Protein AF-A0A7S3BN54-F1 (afdb_monomer)

Foldseek 3Di:
DDDDPPDDDDDPPPPDPPPDPDPDDQPPLVDDADAALVCQCVVVNPVSSVVVCVVCVVVVDDAAEAAVQPDPCVVVVVLPDDLVVLLVCLSVCLRVCRHHQAYANEAECNQVCCVPPVVHHVLVSLLSSCVSNVRHQYDYDADQQAGRDDDGDPPVVSVVVVVSVVVSGD

Radius of gyration: 17.97 Å; Cα contacts (8 Å, |Δi|>4): 205; chains: 1; bounding box: 46×40×49 Å

pLDDT: mean 88.45, std 17.27, range [36.5, 98.69]

Structure (mmCIF, N/CA/C/O backbone):
data_AF-A0A7S3BN54-F1
#
_entry.id   AF-A0A7S3BN54-F1
#
loop_
_atom_site.group_PDB
_atom_site.id
_atom_site.type_symbol
_atom_site.label_atom_id
_atom_site.label_alt_id
_atom_site.label_comp_id
_atom_site.label_asym_id
_atom_site.label_entity_id
_atom_site.label_seq_id
_atom_site.pdbx_PDB_ins_code
_atom_site.Cartn_x
_atom_site.Cartn_y
_atom_site.Cartn_z
_atom_site.occupancy
_atom_site.B_iso_or_equiv
_atom_site.auth_seq_id
_atom_site.auth_comp_id
_atom_site.auth_asym_id
_atom_site.auth_atom_id
_atom_site.pdbx_PDB_model_num
ATOM 1 N N . GLN A 1 1 ? 22.184 -23.716 -11.933 1.00 37.88 1 GLN A N 1
ATOM 2 C CA . GLN A 1 1 ? 21.583 -23.912 -10.597 1.00 37.88 1 GLN A CA 1
ATOM 3 C C . GLN A 1 1 ? 22.321 -23.004 -9.618 1.00 37.88 1 GLN A C 1
ATOM 5 O O . GLN A 1 1 ? 23.374 -23.377 -9.119 1.00 37.88 1 GLN A O 1
ATOM 10 N N . HIS A 1 2 ? 21.853 -21.765 -9.440 1.00 36.50 2 HIS A N 1
ATOM 11 C CA . HIS A 1 2 ? 22.454 -20.844 -8.472 1.00 36.50 2 HIS A CA 1
ATOM 12 C C . HIS A 1 2 ? 21.940 -21.193 -7.076 1.00 36.50 2 HIS A C 1
ATOM 14 O O . HIS A 1 2 ? 20.732 -21.265 -6.862 1.00 36.50 2 HIS A O 1
ATOM 20 N N . LYS A 1 3 ? 22.864 -21.461 -6.149 1.00 39.19 3 LYS A N 1
ATOM 21 C CA . LYS A 1 3 ? 22.556 -21.706 -4.739 1.00 39.19 3 LYS A CA 1
ATOM 22 C C . LYS A 1 3 ? 21.889 -20.453 -4.170 1.00 39.19 3 LYS A C 1
ATOM 24 O O . LYS A 1 3 ? 22.497 -19.385 -4.177 1.00 39.19 3 LYS A O 1
ATOM 29 N N . GLY A 1 4 ? 20.640 -20.598 -3.732 1.00 36.81 4 GLY A N 1
ATOM 30 C CA . GLY A 1 4 ? 19.881 -19.540 -3.078 1.00 36.81 4 GLY A CA 1
ATOM 31 C C . GLY A 1 4 ? 20.645 -19.011 -1.871 1.00 36.81 4 GLY A C 1
ATOM 32 O O . GLY A 1 4 ? 21.180 -19.779 -1.072 1.00 36.81 4 GLY A O 1
ATOM 33 N N . TRP A 1 5 ? 20.718 -17.689 -1.764 1.00 44.19 5 TRP A N 1
ATOM 34 C CA . TRP A 1 5 ? 21.206 -17.027 -0.568 1.00 44.19 5 TRP A CA 1
ATOM 35 C C . TRP A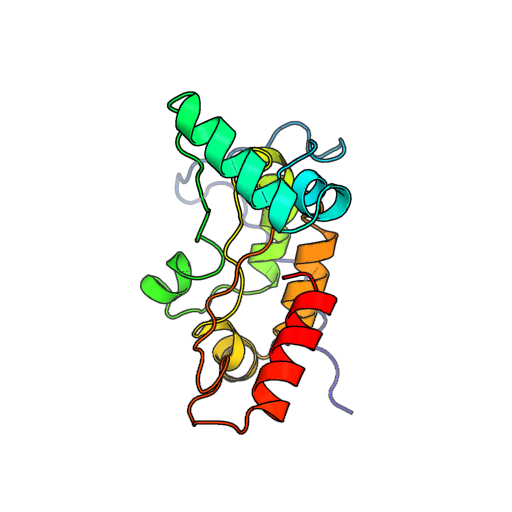 1 5 ? 20.237 -17.334 0.577 1.00 44.19 5 TRP A C 1
ATOM 37 O O . TRP A 1 5 ? 19.161 -16.75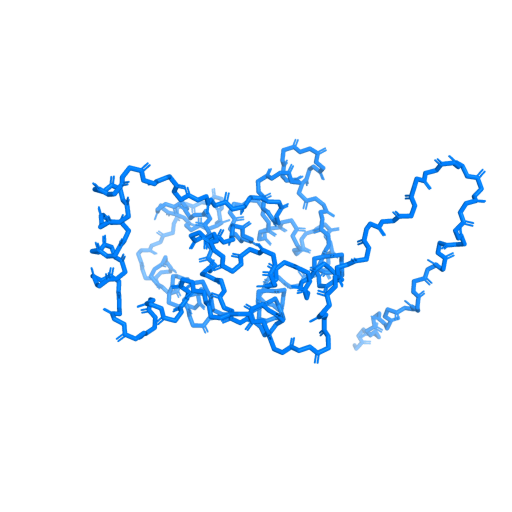1 0.681 1.00 44.19 5 TRP A O 1
ATOM 47 N N . SER A 1 6 ? 20.604 -18.294 1.424 1.00 47.91 6 SER A N 1
ATOM 48 C CA . SER A 1 6 ? 19.950 -18.524 2.706 1.00 47.91 6 SER A CA 1
ATOM 49 C C . SER A 1 6 ? 20.348 -17.372 3.621 1.00 47.91 6 SER A C 1
ATOM 51 O O . SER A 1 6 ? 21.491 -17.325 4.081 1.00 47.91 6 SER A O 1
ATOM 53 N N . GLY A 1 7 ? 19.440 -16.414 3.817 1.00 43.97 7 GLY A N 1
ATOM 54 C CA . GLY A 1 7 ? 19.625 -15.311 4.753 1.00 43.97 7 GLY A CA 1
ATOM 55 C C . GLY A 1 7 ? 20.133 -15.843 6.091 1.00 43.97 7 GLY A C 1
ATOM 56 O O . GLY A 1 7 ? 19.412 -16.545 6.797 1.00 43.97 7 GLY A O 1
ATOM 57 N N . GLY A 1 8 ? 21.400 -15.558 6.399 1.00 44.19 8 GLY A N 1
ATOM 58 C CA . GLY A 1 8 ? 21.952 -15.826 7.719 1.00 44.19 8 GLY A CA 1
ATOM 59 C C . GLY A 1 8 ? 21.163 -15.047 8.774 1.00 44.19 8 GLY A C 1
ATOM 60 O O . GLY A 1 8 ? 20.537 -14.035 8.436 1.00 44.19 8 GLY A O 1
ATOM 61 N N . PRO A 1 9 ? 21.164 -15.501 10.039 1.00 45.41 9 PRO A N 1
ATOM 62 C CA . PRO A 1 9 ? 20.514 -14.756 11.106 1.00 45.41 9 PRO A CA 1
ATOM 63 C C . PRO A 1 9 ? 21.099 -13.337 11.153 1.00 45.41 9 PRO A C 1
ATOM 65 O O . PRO A 1 9 ? 22.290 -13.162 10.863 1.00 45.41 9 PRO A O 1
ATOM 68 N N . PRO A 1 10 ? 20.286 -12.317 11.477 1.00 51.53 10 PRO A N 1
ATOM 69 C CA . PRO A 1 10 ? 20.771 -10.949 11.527 1.00 51.53 10 PRO A CA 1
ATOM 70 C C . PRO A 1 10 ? 21.976 -10.851 12.464 1.00 51.53 10 PRO A C 1
ATOM 72 O O . PRO A 1 10 ? 22.031 -11.577 13.466 1.00 51.53 10 PRO A O 1
ATOM 75 N N 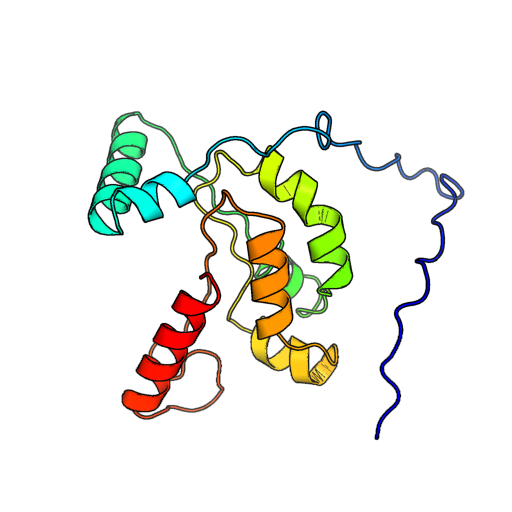. PRO A 1 11 ? 22.916 -9.923 12.210 1.00 46.56 11 PRO A N 1
ATOM 76 C CA . PRO A 1 11 ? 23.807 -9.493 13.269 1.00 46.56 11 PRO A CA 1
ATOM 77 C C . PRO A 1 11 ? 22.921 -9.058 14.436 1.00 46.56 11 PRO A C 1
ATOM 79 O O . PRO A 1 11 ? 22.077 -8.170 14.303 1.00 46.56 11 PRO A O 1
ATOM 82 N N . ARG A 1 12 ? 23.064 -9.747 15.568 1.00 45.97 12 ARG A N 1
ATOM 83 C CA . ARG A 1 12 ? 22.403 -9.354 16.804 1.00 45.97 12 ARG A CA 1
ATOM 84 C C . ARG A 1 12 ? 22.927 -7.956 17.105 1.00 45.97 12 ARG A C 1
ATOM 86 O O . ARG A 1 12 ? 24.107 -7.805 17.411 1.00 45.97 12 ARG A O 1
ATOM 93 N N . ILE A 1 13 ? 22.084 -6.934 16.956 1.00 49.44 13 ILE A N 1
ATOM 94 C CA . ILE A 1 13 ? 22.392 -5.621 17.513 1.00 49.44 13 ILE A CA 1
ATOM 95 C C . ILE A 1 13 ? 22.388 -5.852 19.019 1.00 49.44 13 ILE A C 1
ATOM 97 O O . ILE A 1 13 ? 21.332 -5.920 19.648 1.00 49.44 13 ILE A O 1
ATOM 101 N N . GLU A 1 14 ? 23.571 -6.101 19.579 1.00 48.31 14 GLU A N 1
ATOM 102 C CA . GLU A 1 14 ? 23.776 -6.042 21.016 1.00 48.31 14 GLU A CA 1
ATOM 103 C C . GLU A 1 14 ? 23.289 -4.664 21.450 1.00 48.31 14 GLU A C 1
ATOM 105 O O . GLU A 1 14 ? 23.792 -3.636 20.986 1.00 48.31 14 GLU A O 1
ATOM 110 N N . GLY A 1 15 ? 22.234 -4.646 22.264 1.00 44.62 15 GLY A N 1
ATOM 111 C CA . GLY A 1 15 ? 21.693 -3.412 22.798 1.00 44.62 15 GLY A CA 1
ATOM 112 C C . GLY A 1 15 ? 22.813 -2.600 23.442 1.00 44.62 15 GLY A C 1
ATOM 113 O O . GLY A 1 15 ? 23.533 -3.099 24.300 1.00 44.62 15 GLY A O 1
ATOM 114 N N . GLY A 1 16 ? 22.941 -1.348 23.006 1.00 47.50 16 GLY A N 1
ATOM 115 C CA . GLY A 1 16 ? 23.659 -0.312 23.735 1.00 47.50 16 GLY A CA 1
ATOM 116 C C . GLY A 1 16 ? 25.181 -0.444 23.772 1.00 47.50 16 GLY A C 1
ATOM 117 O O . GLY A 1 16 ? 25.752 -0.690 24.826 1.00 47.50 16 GLY A O 1
ATOM 118 N N . LYS A 1 17 ? 25.858 -0.115 22.666 1.00 48.31 17 LYS A N 1
ATOM 119 C CA . LYS A 1 17 ? 27.187 0.526 22.763 1.00 48.31 17 LYS A CA 1
ATOM 120 C C . LYS A 1 17 ? 27.157 2.039 22.499 1.00 48.31 17 LYS A C 1
ATOM 122 O O . LYS A 1 17 ? 28.075 2.726 22.920 1.00 48.31 17 LYS A O 1
ATOM 127 N N . ASN A 1 18 ? 26.069 2.575 21.925 1.00 53.12 18 ASN A N 1
ATOM 128 C CA . ASN A 1 18 ? 26.003 3.976 21.466 1.00 53.12 18 ASN A CA 1
ATOM 129 C C . ASN A 1 18 ? 24.821 4.807 22.016 1.00 53.12 18 ASN A C 1
ATOM 131 O O . ASN A 1 18 ? 24.440 5.794 21.397 1.00 53.12 18 ASN A O 1
ATOM 135 N N . GLY A 1 19 ? 24.199 4.431 23.140 1.00 53.50 19 GLY A N 1
ATOM 136 C CA . GLY A 1 19 ? 23.168 5.277 23.774 1.00 53.50 19 GLY A CA 1
ATOM 137 C C . GLY A 1 19 ? 21.882 5.495 22.959 1.00 53.50 19 GLY A C 1
ATOM 138 O O . GLY A 1 19 ? 21.070 6.342 23.321 1.00 53.50 19 GLY A O 1
ATOM 139 N N . MET A 1 20 ? 21.666 4.738 21.879 1.00 50.41 20 MET A N 1
ATOM 140 C CA . MET A 1 20 ? 20.377 4.738 21.192 1.00 50.41 20 MET A CA 1
ATOM 141 C C . MET A 1 20 ? 19.332 4.048 22.080 1.00 50.41 20 MET A C 1
ATOM 143 O O . MET A 1 20 ? 19.598 2.936 22.550 1.00 50.41 20 MET A O 1
ATOM 147 N N . PRO A 1 21 ? 18.162 4.670 22.316 1.00 57.00 21 PRO A N 1
ATOM 148 C CA . PRO A 1 21 ? 17.084 4.016 23.041 1.00 57.00 21 PRO A CA 1
ATOM 149 C C . PRO A 1 21 ? 16.700 2.727 22.314 1.00 57.00 21 PRO A C 1
ATOM 151 O O . PRO A 1 21 ? 16.666 2.683 21.081 1.00 57.00 21 PRO A O 1
ATOM 154 N N . ALA A 1 22 ? 16.431 1.670 23.084 1.00 57.38 22 ALA A N 1
ATOM 155 C CA . ALA A 1 22 ? 15.883 0.446 22.520 1.00 57.38 22 ALA A CA 1
ATOM 156 C C . ALA A 1 22 ? 14.608 0.794 21.730 1.00 57.38 22 ALA A C 1
ATOM 158 O O . ALA A 1 22 ? 13.824 1.632 22.195 1.00 57.38 22 ALA A O 1
ATOM 159 N N . PRO A 1 23 ? 14.397 0.200 20.542 1.00 60.78 23 PRO A N 1
ATOM 160 C CA . PRO A 1 23 ? 13.186 0.460 19.785 1.00 60.78 23 PRO A CA 1
ATOM 161 C C . PRO A 1 23 ? 11.966 0.116 20.652 1.00 60.78 23 PRO A C 1
ATOM 163 O O . PRO A 1 23 ? 12.000 -0.886 21.377 1.00 60.78 23 PRO A O 1
ATOM 166 N N . PRO A 1 24 ? 10.901 0.937 20.619 1.00 63.38 24 PRO A N 1
ATOM 167 C CA . PRO A 1 24 ? 9.708 0.675 21.406 1.00 63.38 24 PRO A CA 1
ATOM 168 C C . PRO A 1 24 ? 9.149 -0.702 21.039 1.00 63.38 24 PRO A C 1
ATOM 170 O O . PRO A 1 24 ? 8.898 -0.995 19.868 1.00 63.38 24 PRO A O 1
ATOM 173 N N . ILE A 1 25 ? 8.966 -1.556 22.047 1.00 70.06 25 ILE A N 1
ATOM 174 C CA . ILE A 1 25 ? 8.327 -2.858 21.868 1.00 70.06 25 ILE A CA 1
ATOM 175 C C . ILE A 1 25 ? 6.844 -2.594 21.617 1.00 70.06 25 ILE A C 1
ATOM 177 O O . ILE A 1 25 ? 6.152 -2.042 22.474 1.00 70.06 25 ILE A O 1
ATO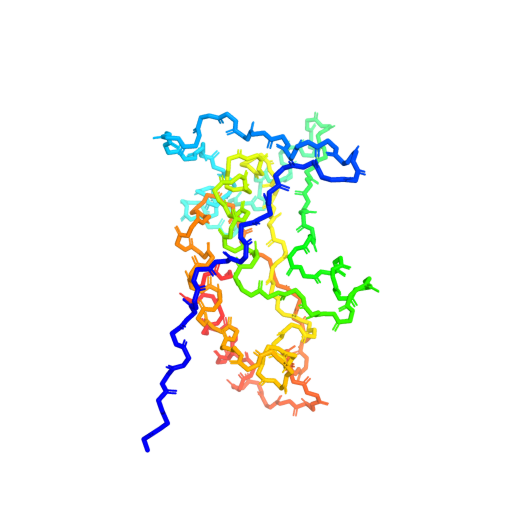M 181 N N . VAL A 1 26 ? 6.351 -2.975 20.439 1.00 74.44 26 VAL A N 1
ATOM 182 C CA . VAL A 1 26 ? 4.915 -2.921 20.154 1.00 74.44 26 VAL A CA 1
ATOM 183 C C . VAL A 1 26 ? 4.225 -3.947 21.049 1.00 74.44 26 VAL A C 1
ATOM 185 O O . VAL A 1 26 ? 4.524 -5.137 20.986 1.00 74.44 26 VAL A O 1
ATOM 188 N N . ALA A 1 27 ? 3.319 -3.490 21.909 1.00 75.62 27 ALA A N 1
ATOM 189 C CA . ALA A 1 27 ? 2.564 -4.376 22.784 1.00 75.62 27 ALA A CA 1
ATOM 190 C C . ALA A 1 27 ? 1.534 -5.203 21.991 1.00 75.62 27 ALA A C 1
ATOM 192 O O . ALA A 1 27 ? 0.954 -4.732 21.009 1.00 75.62 27 ALA A O 1
ATOM 193 N N . GLY A 1 28 ? 1.264 -6.427 22.453 1.00 78.50 28 GLY A N 1
ATOM 194 C CA . GLY A 1 28 ? 0.167 -7.254 21.943 1.00 78.50 28 GLY A CA 1
ATOM 195 C C . GLY A 1 28 ? 0.403 -7.885 20.570 1.00 78.50 28 GLY A C 1
ATOM 196 O O . GLY A 1 28 ? -0.566 -8.206 19.884 1.00 78.50 28 GLY A O 1
ATOM 197 N N . LEU A 1 29 ? 1.657 -8.078 20.150 1.00 85.00 29 LEU A N 1
ATOM 198 C CA . LEU A 1 29 ? 1.973 -8.790 18.902 1.00 85.00 29 LEU A CA 1
ATOM 199 C C . LEU A 1 29 ? 1.520 -10.262 18.906 1.00 85.00 29 LEU A C 1
ATOM 201 O O . LEU A 1 29 ? 1.382 -10.852 17.841 1.00 85.00 29 LEU A O 1
ATOM 205 N N . ASP A 1 30 ? 1.223 -10.817 20.082 1.00 85.56 30 ASP A N 1
ATOM 206 C CA . ASP A 1 30 ? 0.763 -12.199 20.262 1.00 85.56 30 ASP A CA 1
ATOM 207 C C . ASP A 1 30 ? -0.715 -12.397 19.872 1.00 85.56 30 ASP A C 1
ATOM 209 O O . ASP A 1 30 ? -1.186 -13.525 19.736 1.00 85.56 30 ASP A O 1
ATOM 213 N N . ALA A 1 31 ? -1.467 -11.304 19.699 1.00 89.44 31 ALA A N 1
ATOM 214 C CA . ALA A 1 31 ? -2.871 -11.330 19.302 1.00 89.44 31 ALA A CA 1
ATOM 215 C C . ALA A 1 31 ? -3.045 -10.944 17.820 1.00 89.44 31 ALA A C 1
ATOM 217 O O . ALA A 1 31 ? -2.252 -10.152 17.293 1.00 89.44 31 ALA A O 1
ATOM 218 N N . PRO A 1 32 ? -4.123 -11.402 17.151 1.00 91.56 32 PRO A N 1
ATOM 219 C CA . PRO A 1 32 ? -4.450 -10.973 15.793 1.00 91.56 32 PRO A CA 1
ATOM 220 C C . PRO A 1 32 ? -4.553 -9.443 15.676 1.00 91.56 32 PRO A C 1
ATOM 222 O O . PRO A 1 32 ? -5.017 -8.790 16.625 1.00 91.56 32 PRO A O 1
ATOM 225 N N . PRO A 1 33 ? -4.131 -8.846 14.545 1.00 94.19 33 PRO A N 1
ATOM 226 C CA . PRO A 1 33 ? -4.245 -7.408 14.347 1.00 94.19 33 PRO A CA 1
ATOM 227 C C . PRO A 1 33 ? -5.725 -6.983 14.344 1.00 94.19 33 PRO A C 1
ATOM 229 O O . PRO A 1 33 ? -6.582 -7.764 13.920 1.00 94.19 33 PRO A O 1
ATOM 232 N N . PRO A 1 34 ? -6.052 -5.760 14.799 1.00 95.50 34 PRO A N 1
ATOM 233 C CA . PRO A 1 34 ? -7.425 -5.266 14.771 1.00 95.50 34 PRO A CA 1
ATOM 234 C C . PRO A 1 34 ? -7.984 -5.214 13.345 1.00 95.50 34 PRO A C 1
ATOM 236 O O . PRO A 1 34 ? -7.237 -5.039 12.379 1.00 95.50 34 PRO A O 1
ATOM 239 N N . THR A 1 35 ? -9.307 -5.289 13.212 1.00 96.38 35 THR A N 1
ATOM 240 C CA . THR A 1 35 ? -9.989 -4.999 11.944 1.00 96.38 35 THR A CA 1
ATOM 241 C C . THR A 1 35 ? -9.604 -3.607 11.448 1.00 96.38 35 THR A C 1
ATOM 243 O O . THR A 1 35 ? -9.537 -2.663 12.237 1.00 96.38 35 THR A O 1
ATOM 246 N N . GLY A 1 36 ? -9.344 -3.484 10.149 1.00 96.75 36 GLY A N 1
ATOM 247 C CA . GLY A 1 36 ? -8.945 -2.237 9.517 1.00 96.75 36 GLY A CA 1
ATOM 248 C C . GLY A 1 36 ? -9.776 -1.914 8.282 1.00 96.75 36 GLY A C 1
ATOM 249 O O . GLY A 1 36 ? -10.846 -2.471 8.029 1.00 96.75 36 GLY A O 1
ATOM 250 N N . TRP A 1 37 ? -9.271 -0.972 7.495 1.00 98.00 37 TRP A N 1
ATOM 251 C CA . TRP A 1 37 ? -9.955 -0.473 6.305 1.00 98.00 37 TRP A CA 1
ATOM 252 C C . TRP A 1 37 ? -10.012 -1.483 5.153 1.00 98.00 37 TRP A C 1
ATOM 254 O O . TRP A 1 37 ? -10.855 -1.341 4.265 1.00 98.00 37 TRP A O 1
ATOM 264 N N . ARG A 1 38 ? -9.170 -2.527 5.161 1.00 97.38 38 ARG A N 1
ATOM 265 C CA . ARG A 1 38 ? -9.201 -3.558 4.113 1.00 97.38 38 ARG A CA 1
ATOM 266 C C . ARG A 1 38 ? -10.488 -4.363 4.160 1.00 97.38 38 ARG A C 1
ATOM 268 O O . ARG A 1 38 ? -11.047 -4.638 3.109 1.00 97.38 38 ARG A O 1
ATOM 275 N N . GLN A 1 39 ? -10.989 -4.673 5.350 1.00 97.00 39 GLN A N 1
ATOM 276 C CA . GLN A 1 39 ? -12.241 -5.408 5.498 1.00 97.00 39 GLN A CA 1
ATOM 277 C C . GLN A 1 39 ? -13.414 -4.626 4.897 1.00 97.00 39 GLN A C 1
ATOM 279 O O . GLN A 1 39 ? -14.209 -5.190 4.157 1.00 97.00 39 GLN A O 1
ATOM 284 N N . VAL A 1 40 ? -13.457 -3.301 5.089 1.00 97.62 40 VAL A N 1
ATOM 285 C CA . VAL A 1 40 ? -14.461 -2.441 4.438 1.00 97.62 40 VAL A CA 1
ATOM 286 C C . VAL A 1 40 ? -14.373 -2.545 2.912 1.00 97.62 40 VAL A C 1
ATOM 288 O O . VAL A 1 40 ? -15.400 -2.634 2.241 1.00 97.62 40 VAL A O 1
ATOM 291 N N . LEU A 1 41 ? -13.155 -2.542 2.358 1.00 97.25 41 LEU A N 1
ATOM 292 C CA . LEU A 1 41 ? -12.936 -2.670 0.917 1.00 97.25 41 LEU A CA 1
ATOM 293 C C . LEU A 1 41 ? -13.356 -4.045 0.380 1.00 97.25 41 LEU A C 1
ATOM 295 O O . LEU A 1 41 ? -13.968 -4.112 -0.682 1.00 97.25 41 LEU A O 1
ATOM 299 N N . GLU A 1 42 ? -13.042 -5.123 1.094 1.00 96.69 42 GLU A N 1
ATOM 300 C CA . GLU A 1 42 ? -13.369 -6.492 0.680 1.00 96.69 42 GLU A CA 1
ATOM 301 C C . GLU A 1 42 ? -14.869 -6.788 0.790 1.00 96.69 42 GLU A C 1
ATOM 303 O O . GLU A 1 42 ? -15.448 -7.372 -0.123 1.00 96.69 42 GLU A O 1
ATOM 308 N N . GLU A 1 43 ? -15.514 -6.343 1.867 1.00 97.88 43 GLU A N 1
ATOM 309 C CA . GLU A 1 43 ? -16.929 -6.619 2.135 1.00 97.88 43 GLU A CA 1
ATOM 310 C C . GLU A 1 43 ? -17.868 -5.731 1.313 1.00 97.88 43 GLU A C 1
ATOM 312 O O . GLU A 1 43 ? -18.918 -6.183 0.858 1.00 97.88 43 GLU A O 1
ATOM 317 N N . GLN A 1 44 ? -17.514 -4.456 1.124 1.00 97.75 44 GLN A N 1
ATOM 318 C CA . GLN A 1 44 ? -18.406 -3.457 0.518 1.00 97.75 44 GLN A CA 1
ATOM 319 C C . GLN A 1 44 ? -17.956 -3.015 -0.880 1.00 97.75 44 GLN A C 1
ATOM 321 O O . GLN A 1 44 ? -18.627 -2.214 -1.541 1.00 97.75 44 GLN A O 1
ATOM 326 N N . GLY A 1 45 ? -16.808 -3.513 -1.336 1.00 97.81 45 GLY A N 1
ATOM 327 C CA . GLY A 1 45 ? -16.205 -3.142 -2.605 1.00 97.81 45 GLY A CA 1
ATOM 328 C C . GLY A 1 45 ? -15.745 -1.676 -2.669 1.00 97.81 45 GLY A C 1
ATOM 329 O O . GLY A 1 45 ? -15.914 -0.892 -1.729 1.00 97.81 45 GLY A O 1
ATOM 330 N N . PRO A 1 46 ? -15.194 -1.251 -3.822 1.00 97.25 46 PRO A N 1
ATOM 331 C CA . PRO A 1 46 ? -14.643 0.097 -3.990 1.00 97.25 46 PRO A CA 1
ATOM 332 C C . PRO A 1 46 ? -15.668 1.221 -3.781 1.00 97.25 46 PRO A C 1
ATOM 334 O O . PRO A 1 46 ? -15.339 2.281 -3.247 1.00 97.25 46 PRO A O 1
ATOM 337 N N . ALA A 1 47 ? -16.923 1.000 -4.186 1.00 98.25 47 ALA A N 1
ATOM 338 C CA . ALA A 1 47 ? -17.987 1.990 -4.034 1.00 98.25 47 ALA A CA 1
ATOM 339 C C . ALA A 1 47 ? -18.367 2.202 -2.559 1.00 98.25 47 ALA A C 1
ATOM 341 O O . ALA A 1 47 ? -18.484 3.351 -2.120 1.00 98.25 47 ALA A O 1
ATOM 342 N N . GLY A 1 48 ? -18.509 1.113 -1.792 1.00 98.44 48 GLY A N 1
ATOM 343 C CA . GLY A 1 48 ? -18.779 1.163 -0.356 1.00 98.44 48 GLY A CA 1
ATOM 344 C C . GLY A 1 48 ? -17.613 1.762 0.423 1.00 98.44 48 GLY A C 1
ATOM 345 O O . GLY A 1 48 ? -17.808 2.687 1.212 1.00 98.44 48 GLY A O 1
ATOM 346 N N . PHE A 1 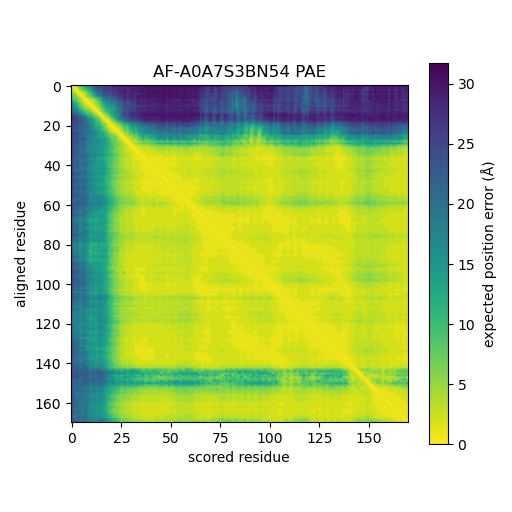49 ? -16.385 1.356 0.095 1.00 98.25 49 PHE A N 1
ATOM 347 C CA . PHE A 1 49 ? -15.168 1.949 0.646 1.00 98.25 49 PHE A CA 1
ATOM 348 C C . PHE A 1 49 ? -15.126 3.472 0.456 1.00 98.25 49 PHE A C 1
ATOM 350 O O . PHE A 1 49 ? -14.960 4.227 1.415 1.00 98.25 49 PHE A O 1
ATOM 357 N N . ALA A 1 50 ? -15.372 3.957 -0.765 1.00 98.31 50 ALA A N 1
ATOM 358 C CA . ALA A 1 50 ? -15.395 5.389 -1.050 1.00 98.31 50 ALA A CA 1
ATOM 359 C C . ALA A 1 50 ? -16.525 6.129 -0.306 1.00 98.31 50 ALA A C 1
ATOM 361 O O . ALA A 1 50 ? -16.368 7.292 0.078 1.00 98.31 50 ALA A O 1
ATOM 362 N N . ALA A 1 51 ? -17.679 5.487 -0.099 1.00 98.44 51 ALA A N 1
ATOM 363 C CA . ALA A 1 51 ? -18.759 6.044 0.712 1.00 98.44 51 ALA A CA 1
ATOM 364 C C . ALA A 1 51 ? -18.363 6.154 2.196 1.00 98.44 51 ALA A C 1
ATOM 366 O O . ALA A 1 51 ? -18.596 7.203 2.801 1.00 98.44 51 ALA A O 1
ATOM 367 N N . ALA A 1 52 ? -17.710 5.130 2.751 1.00 98.12 52 ALA A N 1
ATOM 368 C CA . ALA A 1 52 ? -17.218 5.119 4.127 1.00 98.12 52 ALA A CA 1
ATOM 369 C C . ALA A 1 52 ? -16.159 6.209 4.375 1.00 98.12 52 ALA A C 1
ATOM 371 O O . ALA A 1 52 ? -16.268 6.962 5.342 1.00 98.12 52 ALA A O 1
ATOM 372 N N . VAL A 1 53 ? -15.204 6.384 3.454 1.00 98.12 53 VAL A N 1
ATOM 373 C CA . VAL A 1 53 ? -14.206 7.470 3.518 1.00 98.12 53 VAL A CA 1
ATOM 374 C C . VAL A 1 53 ? -14.882 8.845 3.557 1.00 98.12 53 VAL A C 1
ATOM 376 O O . VAL A 1 53 ? -14.568 9.681 4.405 1.00 98.12 53 VAL A O 1
ATOM 379 N N . ARG A 1 54 ? -15.872 9.081 2.683 1.00 98.25 54 ARG A N 1
ATOM 380 C CA . ARG A 1 54 ? -16.647 10.336 2.681 1.00 98.25 54 ARG A CA 1
ATOM 381 C C . ARG A 1 54 ? -17.430 10.542 3.977 1.00 98.25 54 ARG A C 1
ATOM 383 O O . ARG A 1 54 ? -17.589 11.682 4.411 1.00 98.25 54 ARG A O 1
ATOM 390 N N . ALA A 1 55 ? -17.924 9.470 4.593 1.00 98.12 55 ALA A N 1
ATOM 391 C CA . ALA A 1 55 ? -18.628 9.548 5.866 1.00 98.12 55 ALA A CA 1
ATOM 392 C C . ALA A 1 55 ? -17.701 9.987 7.013 1.00 98.12 55 ALA A C 1
ATOM 394 O O . ALA A 1 55 ? -18.118 10.812 7.821 1.00 98.12 55 ALA A O 1
ATOM 395 N N . GLU A 1 56 ? -16.450 9.517 7.062 1.00 97.81 56 GLU A N 1
ATOM 396 C CA . GLU A 1 56 ? -15.469 9.998 8.050 1.00 97.81 56 GLU A CA 1
ATOM 397 C C . GLU A 1 56 ? -15.139 11.485 7.854 1.00 97.81 56 GLU A C 1
ATOM 399 O O . GLU A 1 56 ? -15.123 12.242 8.826 1.00 97.81 56 GLU A O 1
ATOM 404 N N . GLY A 1 57 ? -15.003 11.937 6.603 1.00 96.69 57 GLY A N 1
ATOM 405 C CA . GLY A 1 57 ? -14.822 13.359 6.295 1.00 96.69 57 GLY A CA 1
ATOM 406 C C . GLY A 1 57 ? -15.985 14.234 6.786 1.00 96.69 57 GLY A C 1
ATOM 407 O O . GLY A 1 57 ? -15.762 15.290 7.372 1.00 96.69 57 GLY A O 1
ATOM 408 N N . ARG A 1 58 ? -17.237 13.768 6.650 1.00 97.56 58 ARG A N 1
ATOM 409 C CA . ARG A 1 58 ? -18.427 14.464 7.191 1.00 97.56 58 ARG A CA 1
ATOM 410 C C . ARG A 1 58 ? -18.442 14.544 8.721 1.00 97.56 58 ARG A C 1
ATOM 412 O O . ARG A 1 58 ? -19.084 15.434 9.265 1.00 97.56 58 ARG A O 1
ATOM 419 N N . LYS A 1 59 ? -17.737 13.640 9.409 1.00 97.75 59 LYS A N 1
ATOM 420 C CA . LYS A 1 59 ? -17.535 13.670 10.869 1.00 97.75 59 LYS A CA 1
ATOM 421 C C . LYS A 1 59 ? -16.362 14.572 11.286 1.00 97.75 59 LYS A C 1
ATOM 423 O O . LYS A 1 59 ? -16.038 14.615 12.468 1.00 97.75 59 LYS A O 1
ATOM 428 N N . GLY A 1 60 ? -15.701 15.248 10.342 1.00 96.88 60 GLY A N 1
ATOM 429 C CA . GLY A 1 60 ? -14.538 16.099 10.607 1.00 96.88 60 GLY A CA 1
ATOM 430 C C . GLY A 1 60 ? -13.242 15.327 10.874 1.00 96.88 60 GLY A C 1
ATOM 431 O O . GLY A 1 60 ? -12.324 15.878 11.474 1.00 96.88 60 GLY A O 1
ATOM 432 N N . ARG A 1 61 ? -13.156 14.053 10.468 1.00 96.62 61 ARG A N 1
ATOM 433 C CA . ARG A 1 61 ? -11.955 13.226 10.646 1.00 96.62 61 ARG A CA 1
ATOM 434 C C . ARG A 1 61 ? -11.103 13.212 9.382 1.00 96.62 61 ARG A C 1
ATOM 436 O O . ARG A 1 61 ? -11.619 13.040 8.279 1.00 96.62 61 ARG A O 1
ATOM 443 N N . THR A 1 62 ? -9.791 13.306 9.569 1.00 97.06 62 THR A N 1
ATOM 444 C CA . THR A 1 62 ? -8.796 13.149 8.504 1.00 97.06 62 THR A CA 1
ATOM 445 C C . THR A 1 62 ? -8.196 11.756 8.583 1.00 97.06 62 THR A C 1
ATOM 447 O O . THR A 1 62 ? -7.634 11.378 9.609 1.00 97.06 62 THR A O 1
ATOM 450 N N . LEU A 1 63 ? -8.312 10.993 7.500 1.00 97.75 63 LEU A N 1
ATOM 451 C CA . LEU A 1 63 ? -7.679 9.683 7.397 1.00 97.75 63 LEU A CA 1
ATOM 452 C C . LEU A 1 63 ? -6.234 9.826 6.911 1.00 97.75 63 LEU A C 1
ATOM 454 O O . LEU A 1 63 ? -5.919 10.730 6.139 1.00 97.75 63 LEU A O 1
ATOM 458 N N . LEU A 1 64 ? -5.366 8.921 7.358 1.00 98.19 64 LEU A N 1
ATOM 459 C CA . LEU A 1 64 ? -3.935 8.943 7.053 1.00 98.19 64 LEU A CA 1
ATOM 460 C C . LEU A 1 64 ? -3.547 7.772 6.155 1.00 98.19 64 LEU A C 1
ATOM 462 O O . LEU A 1 64 ? -4.085 6.677 6.301 1.00 98.19 64 LEU A O 1
ATOM 466 N N . SER A 1 65 ? -2.594 8.009 5.258 1.00 98.44 65 SER A N 1
ATOM 467 C CA . SER A 1 65 ? -1.912 6.975 4.475 1.00 98.44 65 SER A CA 1
ATOM 468 C C . SER A 1 65 ? -0.436 6.991 4.852 1.00 98.44 65 SER A C 1
ATOM 470 O O . SER A 1 65 ? 0.189 8.051 4.818 1.00 98.44 65 SER A O 1
ATOM 472 N N . ASP A 1 66 ? 0.106 5.843 5.243 1.00 98.56 66 ASP A N 1
ATOM 473 C CA . ASP A 1 66 ? 1.525 5.725 5.585 1.00 98.56 66 ASP A CA 1
ATOM 474 C C . ASP A 1 66 ? 2.347 5.466 4.316 1.00 98.56 66 ASP A C 1
ATOM 476 O O . ASP A 1 66 ? 1.995 4.592 3.526 1.00 98.56 66 ASP A O 1
ATOM 480 N N . THR A 1 67 ? 3.430 6.218 4.105 1.00 98.56 67 THR A N 1
ATOM 481 C CA . THR A 1 67 ? 4.294 6.107 2.912 1.00 98.56 67 THR A CA 1
ATOM 482 C C . THR A 1 67 ? 5.682 5.548 3.216 1.00 98.56 67 THR A C 1
ATOM 484 O O . THR A 1 67 ? 6.576 5.563 2.361 1.00 98.56 67 THR A O 1
ATOM 487 N N . THR A 1 68 ? 5.887 5.028 4.428 1.00 98.38 68 THR A N 1
ATOM 488 C CA . THR A 1 68 ? 7.193 4.589 4.929 1.00 98.38 68 THR A CA 1
ATOM 489 C C . THR A 1 68 ? 7.794 3.504 4.039 1.00 98.38 68 THR A C 1
ATOM 491 O O . THR A 1 68 ? 8.987 3.535 3.740 1.00 98.38 68 THR A O 1
ATOM 494 N N . MET A 1 69 ? 6.969 2.569 3.556 1.00 98.44 69 MET A N 1
ATOM 495 C CA . MET A 1 69 ? 7.414 1.427 2.749 1.00 98.44 69 MET A CA 1
ATOM 496 C C . MET A 1 69 ? 7.553 1.729 1.245 1.00 98.44 69 MET A C 1
ATOM 498 O O . MET A 1 69 ? 7.991 0.855 0.490 1.00 98.44 69 MET A O 1
ATOM 502 N N . ARG A 1 70 ? 7.260 2.957 0.793 1.00 98.44 70 ARG A N 1
ATOM 503 C CA . ARG A 1 70 ? 7.408 3.380 -0.612 1.00 98.44 70 ARG A CA 1
ATOM 504 C C . ARG A 1 70 ? 8.085 4.743 -0.726 1.00 98.44 70 ARG A C 1
ATOM 506 O O . ARG A 1 70 ? 9.277 4.791 -1.021 1.00 98.44 70 ARG A O 1
ATOM 513 N N . ASP A 1 71 ? 7.356 5.839 -0.527 1.00 98.25 71 ASP A N 1
ATOM 514 C CA . ASP A 1 71 ? 7.859 7.180 -0.852 1.00 98.25 71 ASP A CA 1
ATOM 515 C C . ASP A 1 71 ? 8.977 7.662 0.073 1.00 98.25 71 ASP A C 1
ATOM 517 O O . ASP A 1 71 ? 9.918 8.320 -0.375 1.00 98.25 71 ASP A O 1
ATOM 521 N N . ALA A 1 72 ? 8.906 7.320 1.362 1.00 98.31 72 ALA A N 1
ATOM 522 C CA . ALA A 1 72 ? 9.859 7.822 2.347 1.00 98.31 72 ALA A CA 1
ATOM 523 C C . ALA A 1 72 ? 11.288 7.358 2.031 1.00 98.31 72 ALA A C 1
ATOM 525 O O . ALA A 1 72 ? 12.205 8.170 1.906 1.00 98.31 72 ALA A O 1
ATOM 526 N N . HIS A 1 73 ? 11.486 6.051 1.832 1.00 98.06 73 HIS A N 1
ATOM 527 C CA . HIS A 1 73 ? 12.803 5.513 1.482 1.00 98.06 73 HIS A CA 1
ATOM 528 C C . HIS A 1 73 ? 13.176 5.780 0.020 1.00 98.06 73 HIS A C 1
ATOM 530 O O . HIS A 1 73 ? 14.364 5.891 -0.282 1.00 98.06 73 HIS A O 1
ATOM 536 N N . GLN A 1 74 ? 12.205 5.962 -0.882 1.00 97.12 74 GLN A N 1
ATOM 537 C CA . GLN A 1 74 ? 12.481 6.474 -2.227 1.00 97.12 74 GLN A CA 1
ATOM 538 C C . GLN A 1 74 ? 13.114 7.872 -2.170 1.00 97.12 74 GLN A C 1
ATOM 540 O O . GLN A 1 74 ? 14.099 8.116 -2.867 1.00 97.12 74 GLN A O 1
ATOM 545 N N . SER A 1 75 ? 12.608 8.740 -1.294 1.00 97.19 75 SER A N 1
ATOM 546 C CA . SER A 1 75 ? 13.096 10.110 -1.107 1.00 97.19 75 SER A CA 1
ATOM 547 C C . SER A 1 75 ? 14.417 10.179 -0.337 1.00 97.19 75 SER A C 1
ATOM 549 O O . SER A 1 75 ? 15.311 10.933 -0.710 1.00 97.19 75 SER A O 1
ATOM 551 N N . LEU A 1 76 ? 14.554 9.396 0.737 1.00 97.62 76 LEU A N 1
ATOM 552 C CA . LEU A 1 76 ? 15.655 9.542 1.700 1.00 97.62 76 LEU A CA 1
ATOM 553 C C . LEU A 1 76 ? 16.780 8.516 1.526 1.00 97.62 76 LEU A C 1
ATOM 555 O O . LEU A 1 76 ? 17.910 8.773 1.927 1.00 97.62 76 LEU A O 1
ATOM 559 N N . LEU A 1 77 ? 16.484 7.348 0.953 1.00 96.88 77 LEU A N 1
ATOM 560 C CA . LEU A 1 77 ? 17.387 6.190 0.913 1.00 96.88 77 LEU A CA 1
ATOM 561 C C . LEU A 1 77 ? 17.522 5.607 -0.498 1.00 96.88 77 LEU A C 1
ATOM 563 O O . LEU A 1 77 ? 17.790 4.416 -0.656 1.00 96.88 77 LEU A O 1
ATOM 567 N N . ALA A 1 78 ? 17.289 6.418 -1.535 1.00 96.62 78 ALA A N 1
ATOM 568 C CA . ALA A 1 78 ? 17.356 6.002 -2.936 1.00 96.62 78 ALA A CA 1
ATOM 569 C C . ALA A 1 78 ? 16.579 4.699 -3.220 1.00 96.62 78 ALA A C 1
ATOM 571 O O . ALA A 1 78 ? 16.985 3.864 -4.030 1.00 96.62 78 ALA A O 1
ATOM 572 N N . THR A 1 79 ? 15.440 4.508 -2.558 1.00 97.25 79 THR A N 1
ATOM 573 C CA . THR A 1 79 ? 14.568 3.332 -2.701 1.00 97.25 79 THR A CA 1
ATOM 574 C C . THR A 1 79 ? 15.198 2.008 -2.220 1.00 97.25 79 THR A C 1
ATOM 576 O O . THR A 1 79 ? 14.819 0.931 -2.679 1.00 97.25 79 THR A O 1
ATOM 579 N N . ARG A 1 80 ? 16.212 2.046 -1.342 1.00 97.50 80 ARG A N 1
ATOM 580 C CA . ARG A 1 80 ? 17.006 0.858 -0.961 1.00 97.50 80 ARG A CA 1
ATOM 581 C C . ARG A 1 80 ? 16.498 0.096 0.267 1.00 97.50 80 ARG A C 1
ATOM 583 O O . ARG A 1 80 ? 17.196 -0.794 0.747 1.00 97.50 80 ARG A O 1
ATOM 590 N N . MET A 1 81 ? 15.294 0.389 0.761 1.00 98.06 81 MET A N 1
ATOM 591 C CA . MET A 1 81 ? 14.694 -0.407 1.835 1.00 98.06 81 MET A CA 1
ATOM 592 C C . MET A 1 81 ? 14.357 -1.820 1.335 1.00 98.06 81 MET A C 1
ATOM 594 O O . MET A 1 81 ? 13.724 -2.001 0.285 1.00 98.06 81 MET A O 1
ATOM 598 N N . ARG A 1 82 ? 14.817 -2.830 2.077 1.00 97.88 82 ARG A N 1
ATOM 599 C CA . ARG A 1 82 ? 14.733 -4.242 1.688 1.00 97.88 82 ARG A CA 1
ATOM 600 C C . ARG A 1 82 ? 13.465 -4.899 2.210 1.00 97.88 82 ARG A C 1
ATOM 602 O O . ARG A 1 82 ? 12.916 -4.498 3.233 1.00 97.88 82 ARG A O 1
ATOM 609 N N . THR A 1 83 ? 13.051 -5.976 1.540 1.00 97.62 83 THR A N 1
ATOM 610 C CA . THR A 1 83 ? 11.903 -6.799 1.962 1.00 97.62 83 THR A CA 1
ATOM 611 C C . THR A 1 83 ? 12.085 -7.322 3.386 1.00 97.62 83 THR A C 1
ATOM 613 O O . THR A 1 83 ? 11.130 -7.392 4.152 1.00 97.62 83 THR A O 1
ATOM 616 N N . TYR A 1 84 ? 13.326 -7.658 3.748 1.00 96.25 84 TYR A N 1
ATOM 617 C CA . TYR A 1 84 ? 13.689 -8.138 5.078 1.00 96.25 84 TYR A CA 1
ATOM 618 C C . TYR A 1 84 ? 13.259 -7.164 6.190 1.00 96.25 84 TYR A C 1
ATOM 620 O O . TYR A 1 84 ? 12.539 -7.562 7.104 1.00 96.25 84 TYR A O 1
ATOM 628 N N . ASP A 1 85 ? 13.631 -5.886 6.076 1.00 97.25 85 ASP A N 1
ATOM 629 C CA . ASP A 1 85 ? 13.332 -4.873 7.096 1.00 97.25 85 ASP A CA 1
ATOM 630 C C . ASP A 1 85 ? 11.837 -4.527 7.130 1.00 97.25 85 ASP A C 1
ATOM 632 O O . ASP A 1 85 ? 11.254 -4.361 8.202 1.00 97.25 85 ASP A O 1
ATOM 636 N N . MET A 1 86 ? 11.186 -4.490 5.959 1.00 98.12 86 MET A N 1
ATOM 637 C CA . MET A 1 86 ? 9.733 -4.299 5.857 1.00 98.12 86 MET A CA 1
ATOM 638 C C . MET A 1 86 ? 8.968 -5.395 6.610 1.00 98.12 86 MET A C 1
ATOM 640 O O . MET A 1 86 ? 8.038 -5.100 7.359 1.00 98.12 86 MET A O 1
ATOM 644 N N . LEU A 1 87 ? 9.377 -6.657 6.449 1.00 97.25 87 LEU A N 1
ATOM 645 C CA . LEU A 1 87 ? 8.744 -7.793 7.121 1.00 97.25 87 LEU A CA 1
ATOM 646 C C . LEU A 1 87 ? 9.022 -7.822 8.622 1.00 97.25 87 LEU A C 1
ATOM 648 O O . LEU A 1 87 ? 8.142 -8.211 9.384 1.00 97.25 87 LEU A O 1
ATOM 652 N N . ALA A 1 88 ? 10.202 -7.377 9.057 1.00 94.25 88 ALA A N 1
ATOM 653 C CA . ALA A 1 88 ? 10.499 -7.240 10.480 1.00 94.25 88 ALA A CA 1
ATOM 654 C C . ALA A 1 88 ? 9.559 -6.228 11.167 1.00 94.25 88 ALA A C 1
ATOM 656 O O . ALA A 1 88 ? 9.164 -6.435 12.313 1.00 94.25 88 ALA A O 1
ATOM 657 N N . ALA A 1 89 ? 9.157 -5.165 10.460 1.00 95.19 89 ALA A N 1
ATOM 658 C CA . ALA A 1 89 ? 8.216 -4.162 10.962 1.00 95.19 89 ALA A CA 1
ATOM 659 C C . ALA A 1 89 ? 6.733 -4.557 10.805 1.00 95.19 89 ALA A C 1
ATOM 661 O O . ALA A 1 89 ? 5.883 -4.043 11.537 1.00 95.19 89 ALA A O 1
ATOM 662 N N . ALA A 1 90 ? 6.414 -5.474 9.886 1.00 96.38 90 ALA A N 1
ATOM 663 C CA . ALA A 1 90 ? 5.047 -5.790 9.469 1.00 96.38 90 ALA A CA 1
ATOM 664 C C . ALA A 1 90 ? 4.059 -6.114 10.614 1.00 96.38 90 ALA A C 1
ATOM 666 O O . ALA A 1 90 ? 2.953 -5.572 10.575 1.00 96.38 90 ALA A O 1
ATOM 667 N N . PRO A 1 91 ? 4.407 -6.896 11.662 1.00 93.94 91 PRO A N 1
ATOM 668 C CA . PRO A 1 91 ? 3.483 -7.149 12.775 1.00 93.94 91 PRO A CA 1
ATOM 669 C C . PRO A 1 91 ? 3.072 -5.866 13.511 1.00 93.94 91 PRO A C 1
ATOM 671 O O . PRO A 1 91 ? 1.899 -5.662 13.831 1.00 93.94 91 PRO A O 1
ATOM 674 N N . GLY A 1 92 ? 4.036 -4.965 13.731 1.00 94.88 92 GLY A N 1
ATOM 675 C CA . GLY A 1 92 ? 3.785 -3.656 14.326 1.00 94.88 92 GLY A CA 1
ATOM 676 C C . GLY A 1 92 ? 2.973 -2.757 13.398 1.00 94.88 92 GLY A C 1
ATOM 677 O O . GLY A 1 92 ? 2.029 -2.111 13.845 1.00 94.88 92 GLY A O 1
ATOM 678 N N . THR A 1 93 ? 3.285 -2.765 12.100 1.00 96.25 93 THR A N 1
ATOM 679 C CA . THR A 1 93 ? 2.539 -2.027 11.072 1.00 96.25 93 THR A CA 1
ATOM 680 C C . THR A 1 93 ? 1.071 -2.455 11.026 1.00 96.25 93 THR A C 1
ATOM 682 O O . THR A 1 93 ? 0.193 -1.600 11.091 1.00 96.25 93 THR A O 1
ATOM 685 N N . ALA A 1 94 ? 0.784 -3.759 10.991 1.00 96.69 94 ALA A N 1
ATOM 686 C CA . ALA A 1 94 ? -0.579 -4.290 10.961 1.00 96.69 94 ALA A CA 1
ATOM 687 C C . ALA A 1 94 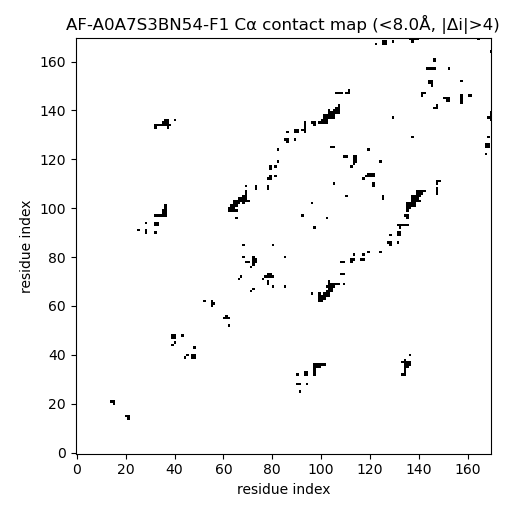? -1.406 -3.845 12.173 1.00 96.69 94 ALA A C 1
ATOM 689 O O . ALA A 1 94 ? -2.578 -3.491 12.046 1.00 96.69 94 ALA A O 1
ATOM 690 N N . ARG A 1 95 ? -0.795 -3.826 13.360 1.00 95.25 95 ARG A N 1
ATOM 691 C CA . ARG A 1 95 ? -1.477 -3.426 14.592 1.00 95.25 95 ARG A CA 1
ATOM 692 C C . ARG A 1 95 ? -1.653 -1.911 14.696 1.00 95.25 95 ARG A C 1
ATOM 694 O O . ARG A 1 95 ? -2.758 -1.448 14.965 1.00 95.25 95 ARG A O 1
ATOM 701 N N . ASN A 1 96 ? -0.589 -1.147 14.466 1.00 94.75 96 ASN A N 1
ATOM 702 C CA . ASN A 1 96 ? -0.575 0.297 14.706 1.00 94.75 96 ASN A CA 1
ATOM 703 C C . ASN A 1 96 ? -1.275 1.090 13.598 1.00 94.75 96 ASN A C 1
ATOM 705 O O . ASN A 1 96 ? -1.863 2.131 13.877 1.00 94.75 96 ASN A O 1
ATOM 709 N N . LEU A 1 97 ? -1.245 0.597 12.356 1.00 96.44 97 LEU A N 1
ATOM 710 C CA . LEU A 1 97 ? -1.875 1.263 11.215 1.00 96.44 97 LEU A CA 1
ATOM 711 C C . LEU A 1 97 ? -3.290 0.749 10.921 1.00 96.44 97 LEU A C 1
ATOM 713 O O . LEU A 1 97 ? -3.848 1.087 9.883 1.00 96.44 97 LEU A O 1
ATOM 717 N N . ALA A 1 98 ? -3.909 -0.028 11.817 1.00 95.75 98 ALA A N 1
ATOM 718 C CA . ALA A 1 98 ? -5.260 -0.558 11.602 1.00 95.75 98 ALA A CA 1
ATOM 719 C C . ALA A 1 98 ? -6.302 0.546 11.310 1.00 95.75 98 ALA A C 1
ATOM 721 O O . ALA A 1 98 ? -7.229 0.339 10.529 1.00 95.75 98 ALA A O 1
ATOM 722 N N . ALA A 1 99 ? -6.126 1.734 11.901 1.00 95.56 99 ALA A N 1
ATOM 723 C CA . ALA A 1 99 ? -6.992 2.894 11.680 1.00 95.56 99 ALA A CA 1
ATOM 724 C C . ALA A 1 99 ? -6.612 3.746 10.450 1.00 95.56 99 ALA A C 1
ATOM 726 O O . ALA A 1 99 ? -7.382 4.630 10.064 1.00 95.56 99 ALA A O 1
ATOM 727 N N . CYS A 1 100 ? -5.447 3.510 9.839 1.00 97.56 100 CYS A N 1
ATOM 728 C CA . CYS A 1 100 ? -5.004 4.222 8.642 1.00 97.56 100 CYS A CA 1
ATOM 729 C C . CYS A 1 100 ? -5.765 3.739 7.404 1.00 97.56 100 CYS A C 1
ATOM 731 O O . CYS A 1 100 ? -6.116 2.566 7.284 1.00 97.56 100 CYS A O 1
ATOM 733 N N . LEU A 1 101 ? -5.989 4.658 6.465 1.00 98.38 101 LEU A N 1
ATOM 734 C CA . LEU A 1 101 ? -6.695 4.398 5.214 1.00 98.38 101 LEU A CA 1
ATOM 735 C C . LEU A 1 101 ? -5.952 3.391 4.341 1.00 98.38 101 LEU A C 1
ATOM 737 O O . LEU A 1 101 ? -6.575 2.523 3.737 1.00 98.38 101 LEU A O 1
ATOM 741 N N . SER A 1 102 ? -4.634 3.541 4.244 1.00 98.50 102 SER A N 1
ATOM 742 C CA . SER A 1 102 ? -3.792 2.702 3.405 1.00 98.50 102 SER A CA 1
ATOM 743 C C . SER A 1 102 ? -2.341 2.704 3.881 1.00 98.50 102 SER A C 1
ATOM 745 O O . SER A 1 102 ? -1.891 3.584 4.624 1.00 98.50 102 SER A O 1
ATOM 747 N N . LEU A 1 103 ? -1.614 1.694 3.417 1.00 98.69 103 LEU A N 1
ATOM 748 C CA . LEU A 1 103 ? -0.165 1.616 3.458 1.00 98.69 103 LEU A CA 1
ATOM 749 C C . LEU A 1 103 ? 0.347 1.666 2.023 1.00 98.69 103 LEU A C 1
ATOM 751 O O . LEU A 1 103 ? 0.109 0.756 1.230 1.00 98.69 103 LEU A O 1
ATOM 755 N N . GLU A 1 104 ? 1.069 2.721 1.686 1.00 98.69 104 GLU A N 1
ATOM 756 C CA . GLU A 1 104 ? 1.746 2.822 0.410 1.00 98.69 104 GLU A CA 1
ATOM 757 C C . GLU A 1 104 ? 3.077 2.068 0.463 1.00 98.69 104 GLU A C 1
ATOM 759 O O . GLU A 1 104 ? 4.054 2.503 1.078 1.00 98.69 104 GLU A O 1
ATOM 764 N N . CYS A 1 105 ? 3.107 0.907 -0.189 1.00 98.19 105 CYS A N 1
ATOM 765 C CA . CYS A 1 105 ? 4.227 -0.033 -0.116 1.00 98.19 105 CYS A CA 1
ATOM 766 C C . CYS A 1 105 ? 4.701 -0.547 -1.480 1.00 98.19 105 CYS A C 1
ATOM 768 O O . CYS A 1 105 ? 5.546 -1.442 -1.529 1.00 98.19 105 CYS A O 1
ATOM 770 N N . TRP A 1 106 ? 4.166 -0.022 -2.591 1.00 98.25 106 TRP A N 1
ATOM 771 C CA . TRP A 1 106 ? 4.469 -0.560 -3.919 1.00 98.25 106 TRP A CA 1
ATOM 772 C C . TRP A 1 106 ? 4.381 0.460 -5.062 1.00 98.25 106 TRP A C 1
ATOM 774 O O . TRP A 1 106 ? 3.876 1.573 -4.912 1.00 98.25 106 TRP A O 1
ATOM 784 N N . GLY A 1 107 ? 4.874 0.074 -6.239 1.00 96.50 107 GLY A N 1
ATOM 785 C CA . GLY A 1 107 ? 4.921 0.943 -7.415 1.00 96.50 107 GLY A CA 1
ATOM 786 C C . GLY A 1 107 ? 6.029 2.000 -7.355 1.00 96.50 107 GLY A C 1
ATOM 787 O O . GLY A 1 107 ? 6.977 1.905 -6.567 1.00 96.50 107 GLY A O 1
ATOM 788 N N . GLY A 1 108 ? 5.949 3.000 -8.233 1.00 94.19 108 GLY A N 1
ATOM 789 C CA . GLY A 1 108 ? 7.033 3.969 -8.416 1.00 94.19 108 GLY A CA 1
ATOM 790 C C . GLY A 1 108 ? 8.376 3.286 -8.717 1.00 94.19 108 GLY A C 1
ATOM 791 O O . GLY A 1 108 ? 8.434 2.316 -9.470 1.00 94.19 108 GLY A O 1
ATOM 792 N N . ALA A 1 109 ? 9.458 3.764 -8.097 1.00 95.12 109 ALA A N 1
ATOM 793 C CA . ALA A 1 109 ? 10.796 3.207 -8.312 1.00 95.12 109 ALA A CA 1
ATOM 794 C C . ALA A 1 109 ? 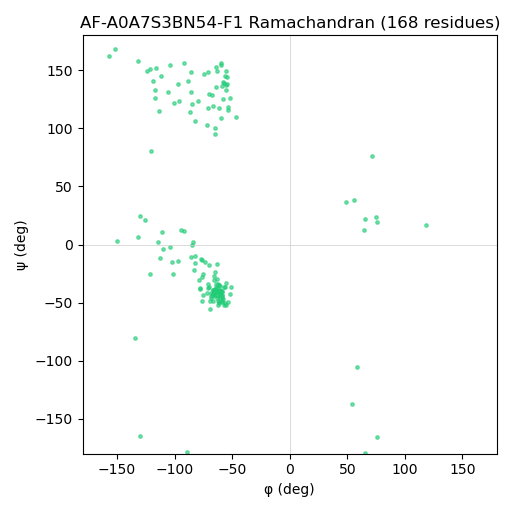11.012 1.838 -7.640 1.00 95.12 109 ALA A C 1
ATOM 796 O O . ALA A 1 109 ? 11.977 1.148 -7.965 1.00 95.12 109 ALA A O 1
ATOM 797 N N . THR A 1 110 ? 10.139 1.428 -6.709 1.00 96.00 110 THR A N 1
ATOM 798 C CA . THR A 1 110 ? 10.352 0.205 -5.911 1.00 96.00 110 THR A CA 1
ATOM 799 C C . THR A 1 110 ? 10.384 -1.064 -6.762 1.00 96.00 110 THR A C 1
ATOM 801 O O . THR A 1 110 ? 11.103 -1.997 -6.413 1.00 96.00 110 THR A O 1
ATOM 804 N N . PHE A 1 111 ? 9.669 -1.083 -7.892 1.00 95.75 111 PHE A N 1
ATOM 805 C CA . PHE A 1 111 ? 9.578 -2.250 -8.768 1.00 95.75 111 PHE A CA 1
ATOM 806 C C . PHE A 1 111 ? 10.906 -2.554 -9.485 1.00 95.75 111 PHE A C 1
ATOM 808 O O . PHE A 1 111 ? 11.446 -3.648 -9.336 1.00 95.75 111 PHE A O 1
ATOM 815 N N . ASP A 1 112 ? 11.471 -1.582 -10.213 1.00 95.31 112 ASP A N 1
ATOM 816 C CA . ASP A 1 112 ? 12.770 -1.746 -10.891 1.00 95.31 112 ASP A CA 1
ATOM 817 C C . ASP A 1 112 ? 13.914 -1.887 -9.882 1.00 95.31 112 ASP A C 1
ATOM 819 O O . ASP A 1 112 ? 14.770 -2.758 -10.026 1.00 95.31 112 ASP A O 1
ATOM 823 N N . VAL A 1 113 ? 13.908 -1.080 -8.815 1.00 96.94 113 VAL A N 1
ATOM 824 C CA . VAL A 1 113 ? 14.995 -1.085 -7.830 1.00 96.94 113 VAL A CA 1
ATOM 825 C C . VAL A 1 113 ? 15.110 -2.424 -7.105 1.00 96.94 113 VAL A C 1
ATOM 827 O O . VAL A 1 113 ? 16.233 -2.878 -6.864 1.00 96.94 113 VAL A O 1
ATOM 830 N N . ALA A 1 114 ? 13.982 -3.072 -6.793 1.00 96.81 114 ALA A N 1
ATOM 831 C CA . ALA A 1 114 ? 13.984 -4.395 -6.178 1.00 96.81 114 ALA A CA 1
ATOM 832 C C . ALA A 1 114 ? 14.752 -5.408 -7.039 1.00 96.81 114 ALA A C 1
ATOM 834 O O . ALA A 1 114 ? 15.704 -6.022 -6.554 1.00 96.81 114 ALA A O 1
ATOM 835 N N . TYR A 1 115 ? 14.420 -5.501 -8.330 1.00 96.06 115 TYR A N 1
ATOM 836 C CA . TYR A 1 115 ? 15.114 -6.403 -9.247 1.00 96.06 115 TYR A CA 1
ATOM 837 C C . TYR A 1 115 ? 16.571 -5.999 -9.473 1.00 96.06 115 TYR A C 1
ATOM 839 O O . TYR A 1 115 ? 17.476 -6.831 -9.391 1.00 96.06 115 TYR A O 1
ATOM 847 N N . ARG A 1 116 ? 16.803 -4.720 -9.773 1.00 95.50 116 ARG A N 1
ATOM 848 C CA . ARG A 1 116 ? 18.076 -4.240 -10.311 1.00 95.50 116 ARG A CA 1
ATOM 849 C C . ARG A 1 116 ? 19.168 -4.091 -9.262 1.00 95.50 116 ARG A C 1
ATOM 851 O O . ARG A 1 116 ? 20.329 -4.348 -9.569 1.00 95.50 116 ARG A O 1
ATOM 858 N N . PHE A 1 117 ? 18.814 -3.642 -8.060 1.00 96.00 117 PHE A N 1
ATOM 859 C CA . PHE A 1 117 ? 19.794 -3.252 -7.042 1.00 96.00 117 PHE A CA 1
ATOM 860 C C . PHE A 1 117 ? 19.677 -4.032 -5.739 1.00 96.00 117 PHE A C 1
ATOM 862 O O . PHE A 1 117 ? 20.662 -4.123 -5.012 1.00 96.00 117 PHE A O 1
ATOM 869 N N . LEU A 1 118 ? 18.493 -4.558 -5.417 1.00 95.75 118 LEU A N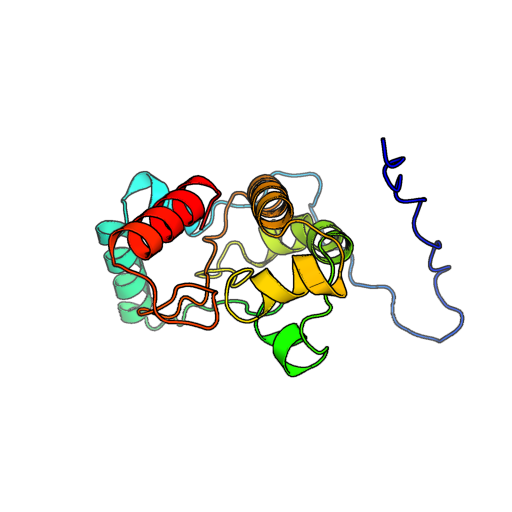 1
ATOM 870 C CA . LEU A 1 118 ? 18.300 -5.351 -4.201 1.00 95.75 118 LEU A CA 1
ATOM 871 C C . LEU A 1 118 ? 18.372 -6.856 -4.472 1.00 95.75 118 LEU A C 1
ATOM 873 O O . LEU A 1 118 ? 18.538 -7.622 -3.528 1.00 95.75 118 LEU A O 1
ATOM 877 N N . HIS A 1 119 ? 18.295 -7.265 -5.744 1.00 96.62 119 HIS A N 1
ATOM 878 C CA . HIS A 1 119 ? 18.243 -8.666 -6.166 1.00 96.62 119 HIS A CA 1
ATOM 879 C C . HIS A 1 119 ? 17.084 -9.432 -5.502 1.00 96.62 119 HIS A C 1
ATOM 881 O O . HIS A 1 119 ? 17.213 -10.596 -5.132 1.00 96.62 119 HIS A O 1
ATOM 887 N N . GLU A 1 120 ? 15.945 -8.753 -5.350 1.00 97.25 120 GLU A N 1
ATOM 888 C CA . GLU A 1 120 ? 14.718 -9.258 -4.732 1.00 97.25 120 GLU A CA 1
ATOM 889 C C . GLU A 1 120 ? 13.558 -9.173 -5.737 1.00 97.25 120 GLU A C 1
ATOM 891 O O . GLU A 1 120 ? 13.525 -8.292 -6.598 1.00 97.25 120 GLU A O 1
ATOM 896 N N . CYS A 1 121 ? 12.577 -10.071 -5.622 1.00 97.56 121 CYS A N 1
ATOM 897 C CA . CYS A 1 121 ? 11.366 -10.014 -6.436 1.00 97.56 121 CYS A CA 1
ATOM 898 C C . CYS A 1 121 ? 10.335 -9.062 -5.789 1.00 97.56 121 CYS A C 1
ATOM 900 O O . CYS A 1 121 ? 9.911 -9.311 -4.657 1.00 97.56 121 CYS A O 1
ATOM 902 N N . PRO A 1 122 ? 9.881 -7.989 -6.470 1.00 97.25 122 PRO A N 1
ATOM 903 C CA . PRO A 1 122 ? 8.878 -7.075 -5.928 1.00 97.25 122 PRO A CA 1
ATOM 904 C C . PRO A 1 122 ? 7.507 -7.741 -5.740 1.00 97.25 122 PRO A C 1
ATOM 906 O O . PRO A 1 122 ? 6.764 -7.315 -4.858 1.00 97.25 122 PRO A O 1
ATOM 909 N N . TRP A 1 123 ? 7.182 -8.781 -6.517 1.00 98.06 123 TRP A N 1
ATOM 910 C CA . TRP A 1 123 ? 5.956 -9.572 -6.347 1.00 98.06 123 TRP A CA 1
ATOM 911 C C . TRP A 1 123 ? 5.997 -10.406 -5.068 1.00 98.06 123 TRP A C 1
ATOM 913 O O . TRP A 1 123 ? 5.100 -10.302 -4.242 1.00 98.06 123 TRP A O 1
ATOM 923 N N . GLU A 1 124 ? 7.096 -11.131 -4.837 1.00 97.75 124 GLU A N 1
ATOM 924 C CA . GLU A 1 124 ? 7.283 -11.907 -3.604 1.00 97.75 124 GLU A CA 1
ATOM 925 C C . GLU A 1 124 ? 7.254 -10.993 -2.366 1.00 97.75 124 GLU A C 1
ATOM 927 O O . GLU A 1 124 ? 6.661 -11.328 -1.342 1.00 97.75 124 GLU A O 1
ATOM 932 N N . ARG A 1 125 ? 7.853 -9.796 -2.464 1.00 97.88 125 ARG A N 1
ATOM 933 C CA . ARG A 1 125 ? 7.751 -8.760 -1.426 1.00 97.88 125 ARG A CA 1
ATOM 934 C C . ARG A 1 125 ? 6.294 -8.416 -1.126 1.00 97.88 125 ARG A C 1
ATOM 936 O O . ARG A 1 125 ? 5.916 -8.390 0.044 1.00 97.88 125 ARG A O 1
ATOM 943 N N . LEU A 1 126 ? 5.504 -8.135 -2.162 1.00 97.94 126 LEU A N 1
ATOM 944 C CA . LEU A 1 126 ? 4.099 -7.757 -2.031 1.00 97.94 126 LEU A CA 1
ATOM 945 C C . LEU A 1 126 ? 3.280 -8.875 -1.375 1.00 97.94 126 LEU A C 1
ATOM 947 O O . LEU A 1 126 ? 2.604 -8.617 -0.384 1.00 97.94 126 LEU A O 1
ATOM 951 N N . GLU A 1 127 ? 3.405 -10.111 -1.856 1.00 98.06 127 GLU A N 1
ATOM 952 C CA . GLU A 1 127 ? 2.692 -11.282 -1.328 1.00 98.06 127 GLU A CA 1
ATOM 953 C C . GLU A 1 127 ? 3.029 -11.545 0.146 1.00 98.06 127 GLU A C 1
ATOM 955 O O . GLU A 1 127 ? 2.144 -11.736 0.985 1.00 98.06 127 GLU A O 1
ATOM 960 N N . ARG A 1 128 ? 4.320 -11.492 0.498 1.00 98.19 128 ARG A N 1
ATOM 961 C CA . ARG A 1 128 ? 4.780 -11.706 1.878 1.00 98.19 128 ARG A CA 1
ATOM 962 C C . ARG A 1 128 ? 4.299 -10.601 2.812 1.00 98.19 128 ARG A C 1
ATOM 964 O O . ARG A 1 128 ? 3.877 -10.893 3.931 1.00 98.19 128 ARG A O 1
ATOM 971 N N . LEU A 1 129 ? 4.324 -9.345 2.363 1.00 98.19 129 LEU A N 1
ATOM 972 C CA . LEU A 1 129 ? 3.761 -8.233 3.131 1.00 98.19 129 LEU A CA 1
ATOM 973 C C . LEU A 1 129 ? 2.247 -8.364 3.270 1.00 98.19 129 LEU A C 1
ATOM 975 O O . LEU A 1 129 ? 1.720 -8.123 4.353 1.00 98.19 129 LEU A O 1
ATOM 979 N N . ARG A 1 130 ? 1.548 -8.782 2.212 1.00 98.00 130 ARG A N 1
ATOM 980 C CA . ARG A 1 130 ? 0.093 -8.945 2.219 1.00 98.00 130 ARG A CA 1
ATOM 981 C C . ARG A 1 130 ? -0.350 -9.986 3.238 1.00 98.00 130 ARG A C 1
ATOM 983 O O . ARG A 1 130 ? -1.346 -9.759 3.928 1.00 98.00 130 ARG A O 1
ATOM 990 N N . ALA A 1 131 ? 0.398 -11.085 3.344 1.00 97.06 131 ALA A N 1
ATOM 991 C CA . ALA A 1 131 ? 0.192 -12.120 4.350 1.00 97.06 131 ALA A CA 1
ATOM 992 C C . ALA A 1 131 ? 0.474 -11.610 5.776 1.00 97.06 131 ALA A C 1
ATOM 994 O O . ALA A 1 131 ? -0.296 -11.891 6.691 1.00 97.06 131 ALA A O 1
ATOM 995 N N . ALA A 1 132 ? 1.548 -10.836 5.966 1.00 96.81 132 ALA A N 1
ATOM 996 C CA . ALA A 1 132 ? 1.952 -10.332 7.281 1.00 96.81 132 ALA A CA 1
ATOM 997 C C . ALA A 1 132 ? 1.091 -9.162 7.795 1.00 96.81 132 ALA A C 1
ATOM 999 O O . ALA A 1 132 ? 0.950 -8.977 9.002 1.00 96.81 132 ALA A O 1
ATOM 1000 N N . ILE A 1 133 ? 0.510 -8.370 6.893 1.00 98.00 133 ILE A N 1
ATOM 1001 C CA . ILE A 1 133 ? -0.313 -7.200 7.205 1.00 98.00 133 ILE A CA 1
ATOM 1002 C C . ILE A 1 133 ? -1.686 -7.453 6.599 1.00 98.00 133 ILE A C 1
ATOM 1004 O O . ILE A 1 133 ? -1.931 -6.964 5.513 1.00 98.00 133 ILE A O 1
ATOM 1008 N N . PRO A 1 134 ? -2.601 -8.224 7.202 1.00 97.12 134 PRO A N 1
ATOM 1009 C CA . PRO A 1 134 ? -3.829 -8.644 6.521 1.00 97.12 134 PRO A CA 1
ATOM 1010 C C . PRO A 1 134 ? -4.965 -7.609 6.544 1.00 97.12 134 PRO A C 1
ATOM 1012 O O . PRO A 1 134 ? -5.953 -7.800 5.849 1.00 97.12 134 PRO A O 1
ATOM 1015 N N . ASN A 1 135 ? -4.862 -6.528 7.314 1.00 97.94 135 ASN A N 1
ATOM 1016 C CA . ASN A 1 135 ? -5.987 -5.652 7.677 1.00 97.94 135 ASN A CA 1
ATOM 1017 C C . ASN A 1 135 ? -5.927 -4.224 7.092 1.00 97.94 135 ASN A C 1
ATOM 1019 O O . ASN A 1 135 ? -6.921 -3.500 7.139 1.00 97.94 135 ASN A O 1
ATOM 1023 N N . VAL A 1 136 ? -4.791 -3.813 6.519 1.00 98.38 136 VAL A N 1
ATOM 1024 C CA . VAL A 1 136 ? -4.600 -2.462 5.952 1.00 98.38 136 VAL A CA 1
ATOM 1025 C C . VAL A 1 136 ? -4.629 -2.518 4.417 1.00 98.38 136 VAL A C 1
ATOM 1027 O O . VAL A 1 136 ? -3.940 -3.368 3.846 1.00 98.38 136 VAL A O 1
ATOM 1030 N N . PRO A 1 137 ? -5.395 -1.665 3.710 1.00 98.38 137 PRO A N 1
ATOM 1031 C CA . PRO A 1 137 ? -5.351 -1.597 2.250 1.00 98.38 137 PRO A CA 1
ATOM 1032 C C . PRO A 1 137 ? -3.945 -1.257 1.760 1.00 98.38 137 PRO A C 1
ATOM 1034 O O . PRO A 1 137 ? -3.290 -0.376 2.320 1.00 98.38 137 PRO A O 1
ATOM 1037 N N . PHE A 1 138 ? -3.474 -1.948 0.726 1.00 98.62 138 PHE A N 1
ATOM 1038 C CA . PHE A 1 138 ? -2.205 -1.594 0.106 1.00 98.62 138 PHE A CA 1
ATOM 1039 C C . PHE A 1 138 ? -2.443 -0.559 -0.982 1.00 98.62 138 PHE A C 1
ATOM 1041 O O . PHE A 1 138 ? -3.433 -0.587 -1.701 1.00 98.62 138 PHE A O 1
ATOM 1048 N N . GLN A 1 139 ? -1.538 0.403 -1.061 1.00 98.56 139 GLN A N 1
ATOM 1049 C CA . GLN A 1 139 ? -1.564 1.451 -2.062 1.00 98.56 139 GLN A CA 1
ATOM 1050 C C . GLN A 1 139 ? -0.303 1.354 -2.906 1.00 98.56 139 GLN A C 1
ATOM 1052 O O . GLN A 1 139 ? 0.801 1.129 -2.396 1.00 98.56 139 GLN A O 1
ATOM 1057 N N . MET A 1 140 ? -0.472 1.578 -4.207 1.00 98.00 140 MET A N 1
ATOM 1058 C CA . MET A 1 140 ? 0.645 1.712 -5.124 1.00 98.00 140 MET A CA 1
ATOM 1059 C C . MET A 1 140 ? 0.609 3.026 -5.895 1.00 98.00 140 MET A C 1
ATOM 1061 O O . MET A 1 140 ? -0.459 3.527 -6.250 1.00 98.00 140 MET A O 1
ATOM 1065 N N . LEU A 1 141 ? 1.796 3.529 -6.233 1.00 96.94 141 LEU A N 1
ATOM 1066 C CA . LEU A 1 141 ? 1.943 4.576 -7.238 1.00 96.94 141 LEU A CA 1
ATOM 1067 C C . LEU A 1 141 ? 2.037 3.939 -8.631 1.00 96.94 141 LEU A C 1
ATOM 1069 O O . LEU A 1 141 ? 3.022 3.266 -8.950 1.00 96.94 141 LEU A O 1
ATOM 1073 N N . LEU A 1 142 ? 1.030 4.183 -9.468 1.00 95.00 142 LEU A N 1
ATOM 1074 C CA . LEU A 1 142 ? 0.947 3.691 -10.843 1.00 95.00 142 LEU A CA 1
ATOM 1075 C C . LEU A 1 142 ? 0.936 4.863 -11.830 1.00 95.00 142 LEU A C 1
ATOM 1077 O O . LEU A 1 142 ? 0.163 5.807 -11.667 1.00 95.00 142 LEU A O 1
ATOM 1081 N N . ARG A 1 143 ? 1.746 4.795 -12.892 1.00 91.12 143 ARG A N 1
ATOM 1082 C CA . ARG A 1 143 ? 1.713 5.783 -13.976 1.00 91.12 143 ARG A CA 1
ATOM 1083 C C . ARG A 1 143 ? 0.849 5.268 -15.128 1.00 91.12 143 ARG A C 1
ATOM 1085 O O . ARG A 1 143 ? 1.105 4.201 -15.672 1.00 91.12 143 ARG A O 1
ATOM 1092 N N . GLY A 1 144 ? -0.176 6.028 -15.518 1.00 85.44 144 GLY A N 1
ATOM 1093 C CA . GLY A 1 144 ? -1.234 5.534 -16.414 1.00 85.44 144 GLY A CA 1
ATOM 1094 C C . GLY A 1 144 ? -0.763 4.988 -17.771 1.00 85.44 144 GLY A C 1
ATOM 1095 O O . GLY A 1 144 ? -1.298 3.992 -18.236 1.00 85.44 144 GLY A O 1
ATOM 1096 N N . ALA A 1 145 ? 0.259 5.591 -18.387 1.00 80.81 145 ALA A N 1
ATOM 1097 C CA . ALA A 1 145 ? 0.720 5.211 -19.729 1.00 80.81 145 ALA A CA 1
ATOM 1098 C C . ALA A 1 145 ? 1.662 3.988 -19.765 1.00 80.81 145 ALA A C 1
ATOM 1100 O O . ALA A 1 145 ? 1.946 3.451 -20.834 1.00 80.81 145 ALA A O 1
ATOM 1101 N N . ASN A 1 146 ? 2.221 3.594 -18.621 1.00 82.25 146 ASN A N 1
ATOM 1102 C CA . ASN A 1 146 ? 3.364 2.678 -18.564 1.00 82.25 146 ASN A CA 1
ATOM 1103 C C . ASN A 1 146 ? 3.424 1.806 -17.300 1.00 82.25 146 ASN A C 1
ATOM 1105 O O . ASN A 1 146 ? 4.377 1.049 -17.114 1.00 82.25 146 ASN A O 1
ATOM 1109 N N . GLY A 1 147 ? 2.433 1.901 -16.418 1.00 86.38 147 GLY A N 1
ATOM 1110 C CA . GLY A 1 147 ? 2.418 1.219 -15.131 1.00 86.38 147 GLY A CA 1
ATOM 1111 C C . GLY A 1 147 ? 3.619 1.607 -14.267 1.00 86.38 147 GLY A C 1
ATOM 1112 O O . GLY A 1 147 ? 3.663 2.706 -13.713 1.00 86.38 147 GLY A O 1
ATOM 1113 N N . VAL A 1 148 ? 4.586 0.693 -14.165 1.00 84.12 148 VAL A N 1
ATOM 1114 C CA . VAL A 1 148 ? 5.853 0.854 -13.424 1.00 84.12 148 VAL A CA 1
ATOM 1115 C C . VAL A 1 148 ? 7.094 0.859 -14.327 1.00 84.12 148 VAL A C 1
ATOM 1117 O O . VAL A 1 148 ? 8.214 0.921 -13.830 1.00 84.12 148 VAL A O 1
ATOM 1120 N N . GLY A 1 149 ? 6.925 0.769 -15.650 1.00 81.38 149 GLY A N 1
ATOM 1121 C CA . GLY A 1 149 ? 8.043 0.771 -16.596 1.00 81.38 149 GLY A CA 1
ATOM 1122 C C . GLY A 1 149 ? 8.448 2.164 -17.076 1.00 81.38 149 GLY A C 1
ATOM 1123 O O . GLY A 1 149 ? 7.862 3.175 -16.698 1.00 81.38 149 GLY A O 1
ATOM 1124 N N . TYR A 1 150 ? 9.444 2.222 -17.961 1.00 80.31 150 TYR A N 1
ATOM 1125 C CA . TYR A 1 150 ? 10.055 3.480 -18.422 1.00 80.31 150 TYR A CA 1
ATOM 1126 C C . TYR A 1 150 ? 9.620 3.921 -19.830 1.00 80.31 150 TYR A C 1
ATOM 1128 O O . TYR A 1 150 ? 10.016 4.992 -20.284 1.00 80.31 150 TYR A O 1
ATOM 1136 N N . SER A 1 151 ? 8.784 3.135 -20.509 1.00 83.12 151 SER A N 1
ATOM 1137 C CA . SER A 1 151 ? 8.277 3.411 -21.861 1.00 83.12 151 SER A CA 1
ATOM 1138 C C . SER A 1 151 ? 6.767 3.221 -21.919 1.00 83.12 151 SER A C 1
ATOM 1140 O O . SER A 1 151 ? 6.212 2.518 -21.081 1.00 83.12 151 SER A O 1
ATOM 1142 N N . ALA A 1 152 ? 6.099 3.844 -22.891 1.00 86.12 152 ALA A N 1
ATOM 1143 C CA . ALA A 1 152 ? 4.672 3.626 -23.103 1.00 86.12 152 ALA A CA 1
ATOM 1144 C C . ALA A 1 152 ? 4.409 2.172 -23.517 1.00 86.12 152 ALA A C 1
ATOM 1146 O O . ALA A 1 152 ? 5.119 1.633 -24.369 1.00 86.12 152 ALA A O 1
ATOM 1147 N N . TYR A 1 153 ? 3.384 1.561 -22.926 1.00 89.06 153 TYR A N 1
ATOM 1148 C CA . TYR A 1 153 ? 2.966 0.205 -23.269 1.00 89.06 153 TYR A CA 1
ATOM 1149 C C . TYR A 1 153 ? 1.558 0.208 -23.859 1.00 89.06 153 TYR A C 1
ATOM 1151 O O . TYR A 1 153 ? 0.757 1.076 -23.510 1.00 89.06 153 TYR A O 1
ATOM 1159 N N . PRO A 1 154 ? 1.224 -0.761 -24.726 1.00 91.38 154 PRO A N 1
ATOM 1160 C CA . PRO A 1 154 ? -0.138 -0.889 -25.212 1.00 91.38 154 PRO A CA 1
ATOM 1161 C C . PRO A 1 154 ? -1.103 -1.237 -24.066 1.00 91.38 154 PRO A C 1
ATOM 1163 O O . PRO A 1 154 ? -0.723 -1.875 -23.079 1.00 91.38 154 PRO A O 1
ATOM 1166 N N . ASP A 1 155 ? -2.370 -0.851 -24.216 1.00 92.00 155 ASP A N 1
ATOM 1167 C CA . ASP A 1 155 ? -3.411 -0.980 -23.187 1.00 92.00 155 ASP A CA 1
ATOM 1168 C C . ASP A 1 155 ? -3.534 -2.385 -22.589 1.00 92.00 155 ASP A C 1
ATOM 1170 O O . ASP A 1 155 ? -3.797 -2.528 -21.396 1.00 92.00 155 ASP A O 1
ATOM 1174 N N . ASN A 1 156 ? -3.354 -3.436 -23.394 1.00 94.12 156 ASN A N 1
ATOM 1175 C CA . ASN A 1 156 ? -3.445 -4.817 -22.921 1.00 94.12 156 ASN A CA 1
ATOM 1176 C C . ASN A 1 156 ? -2.353 -5.147 -21.892 1.00 94.12 156 ASN A C 1
ATOM 1178 O O . ASN A 1 156 ? -2.631 -5.845 -20.920 1.00 94.12 156 ASN A O 1
ATOM 1182 N N . VAL A 1 157 ? -1.142 -4.612 -22.067 1.00 93.50 157 VAL A N 1
ATOM 1183 C CA . VAL A 1 157 ? -0.032 -4.788 -21.123 1.00 93.50 157 VAL A CA 1
ATOM 1184 C C . VAL A 1 157 ? -0.329 -4.047 -19.823 1.00 93.50 157 VAL A C 1
ATOM 1186 O O . VAL A 1 157 ? -0.187 -4.623 -18.747 1.00 93.50 157 VAL A O 1
ATOM 1189 N N . VAL A 1 158 ? -0.802 -2.799 -19.906 1.00 93.69 158 VAL A N 1
ATOM 1190 C CA . VAL A 1 158 ? -1.149 -2.002 -18.717 1.00 93.69 158 VAL A CA 1
ATOM 1191 C C . VAL A 1 158 ? -2.298 -2.652 -17.941 1.00 93.69 158 VAL A C 1
ATOM 1193 O O . VAL A 1 158 ? -2.207 -2.812 -16.725 1.00 93.69 158 VAL A O 1
ATOM 1196 N N . ARG A 1 159 ? -3.359 -3.089 -18.630 1.00 94.44 159 ARG A N 1
ATOM 1197 C CA . ARG A 1 159 ? -4.497 -3.790 -18.011 1.00 94.44 159 ARG A CA 1
ATOM 1198 C C . ARG A 1 159 ? -4.078 -5.119 -17.389 1.00 94.44 159 ARG A C 1
ATOM 1200 O O . ARG A 1 159 ? -4.527 -5.424 -16.287 1.00 94.44 159 ARG A O 1
ATOM 1207 N N . GLY A 1 160 ? -3.212 -5.876 -18.065 1.00 96.56 160 GLY A N 1
ATOM 1208 C CA . GLY A 1 160 ? -2.632 -7.106 -17.530 1.00 96.56 160 GLY A CA 1
ATOM 1209 C C . GLY A 1 160 ? -1.865 -6.842 -16.237 1.00 96.56 160 GLY A C 1
ATOM 1210 O O . GLY A 1 160 ? -2.147 -7.468 -15.224 1.00 96.56 160 GLY A O 1
ATOM 1211 N N . PHE A 1 161 ? -0.984 -5.840 -16.230 1.00 95.81 161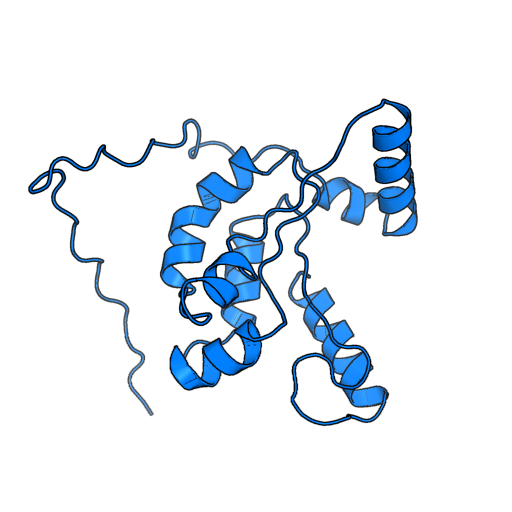 PHE A N 1
ATOM 1212 C CA . PHE A 1 161 ? -0.235 -5.458 -15.033 1.00 95.81 161 PHE A CA 1
ATOM 1213 C C . PHE A 1 161 ? -1.151 -5.069 -13.863 1.00 95.81 161 PHE A C 1
ATOM 1215 O O . PHE A 1 161 ? -0.941 -5.531 -12.746 1.00 95.81 161 PHE A O 1
ATOM 1222 N N . VAL A 1 162 ? -2.182 -4.251 -14.107 1.00 96.25 162 VAL A N 1
ATOM 1223 C CA . VAL A 1 162 ? -3.142 -3.847 -13.063 1.00 96.25 162 VAL A CA 1
ATOM 1224 C C . VAL A 1 162 ? -3.899 -5.049 -12.504 1.00 96.25 162 VAL A C 1
ATOM 1226 O O . VAL A 1 162 ? -4.107 -5.125 -11.295 1.00 96.25 162 VAL A O 1
ATOM 1229 N N . LYS A 1 163 ? -4.294 -5.994 -13.365 1.00 97.12 163 LYS A N 1
ATOM 1230 C CA . LYS A 1 163 ? -4.957 -7.226 -12.932 1.00 97.12 163 LYS A CA 1
ATOM 1231 C C . LYS A 1 163 ? -4.047 -8.038 -12.005 1.00 97.12 163 LYS A C 1
ATOM 1233 O O . LYS A 1 163 ? -4.475 -8.392 -10.914 1.00 97.12 163 LYS A O 1
ATOM 1238 N N . GLU A 1 164 ? -2.802 -8.279 -12.407 1.00 97.00 164 GLU A N 1
ATOM 1239 C CA . GLU A 1 164 ? -1.854 -9.048 -11.592 1.00 97.00 164 GLU A CA 1
ATOM 1240 C C . GLU A 1 164 ? -1.507 -8.325 -10.278 1.00 97.00 164 GLU A C 1
ATOM 1242 O O . GLU A 1 164 ? -1.447 -8.954 -9.226 1.00 97.00 164 GLU A O 1
ATOM 1247 N N . ALA A 1 165 ? -1.358 -6.993 -10.295 1.00 96.69 165 ALA A N 1
ATOM 1248 C CA . ALA A 1 165 ? -1.123 -6.194 -9.087 1.00 96.69 165 ALA A CA 1
ATOM 1249 C C . ALA A 1 165 ? -2.272 -6.313 -8.074 1.00 96.69 165 ALA A C 1
ATOM 1251 O O . ALA A 1 165 ? -2.027 -6.494 -6.880 1.00 96.69 165 ALA A O 1
ATOM 1252 N N . LYS A 1 166 ? -3.518 -6.256 -8.561 1.00 95.75 166 LYS A N 1
ATOM 1253 C CA . LYS A 1 166 ? -4.716 -6.455 -7.740 1.00 95.75 166 LYS A CA 1
ATOM 1254 C C . LYS A 1 166 ? -4.743 -7.861 -7.136 1.00 95.75 166 LYS A C 1
ATOM 1256 O O . LYS A 1 166 ? -4.966 -8.014 -5.939 1.00 95.75 166 LYS A O 1
ATOM 1261 N N . ASP A 1 167 ? -4.507 -8.885 -7.954 1.00 95.62 167 ASP A N 1
ATOM 1262 C CA . ASP A 1 167 ? -4.565 -10.282 -7.508 1.00 95.62 167 ASP A CA 1
ATOM 1263 C C . ASP A 1 167 ? -3.459 -10.603 -6.480 1.00 95.62 167 ASP A C 1
ATOM 1265 O O . ASP A 1 167 ? -3.683 -11.386 -5.558 1.00 95.62 167 ASP A O 1
ATOM 1269 N N . ALA A 1 168 ? -2.303 -9.935 -6.572 1.00 94.56 168 ALA A N 1
ATOM 1270 C CA . ALA A 1 168 ? -1.208 -10.043 -5.605 1.00 94.56 168 ALA A CA 1
ATOM 1271 C C . ALA A 1 168 ? -1.437 -9.255 -4.293 1.00 94.56 168 ALA A C 1
ATOM 1273 O O . ALA A 1 168 ? -0.715 -9.467 -3.315 1.00 94.56 168 ALA A O 1
ATOM 1274 N N . GLY A 1 169 ? -2.442 -8.371 -4.235 1.00 91.75 169 GLY A N 1
ATOM 1275 C CA . GLY A 1 169 ? -2.920 -7.769 -2.985 1.00 91.75 169 GLY A CA 1
ATOM 1276 C C . GLY A 1 169 ? -2.805 -6.249 -2.850 1.00 91.75 169 GLY A C 1
ATOM 1277 O O . GLY A 1 169 ? -2.899 -5.767 -1.712 1.00 91.75 169 GLY A O 1
ATOM 1278 N N . VAL A 1 170 ? -2.602 -5.522 -3.960 1.00 92.50 170 VAL A N 1
ATOM 1279 C CA . VAL A 1 170 ? -2.828 -4.062 -4.051 1.00 92.50 170 VAL A CA 1
ATOM 1280 C C . VAL A 1 170 ? -4.322 -3.763 -4.123 1.00 92.50 170 VAL A C 1
ATOM 1282 O O . VAL A 1 170 ? -5.003 -4.328 -5.007 1.00 92.50 170 VAL A O 1
#

Solvent-accessible surface area (backbone atoms only — not comparable to full-atom values): 9846 Å² total; per-residue (Å²): 136,81,82,75,86,73,80,68,81,73,82,77,78,70,81,67,90,76,80,62,76,77,77,82,78,68,80,68,75,90,49,83,61,51,86,22,44,26,53,46,35,71,78,50,32,72,69,42,33,54,50,52,54,51,51,42,47,76,72,75,48,84,79,46,67,47,37,68,68,34,58,47,29,41,73,74,48,77,39,64,76,51,63,68,63,53,57,73,43,24,61,51,47,24,47,73,40,15,82,25,57,28,38,28,55,40,40,49,66,44,47,55,37,23,51,76,74,66,74,38,59,50,65,60,42,44,42,54,45,39,70,53,26,76,25,42,28,45,34,62,48,70,43,91,59,32,42,64,61,94,54,82,53,60,68,68,58,46,52,49,52,53,52,52,44,40,76,50,53,75

Secondary structure (DSSP, 8-state):
-PPP---PPPP---S-SS-PPPPPPPTTTTSPPPP-HHHHHHHHHHHHHHHHHHHHHHTTPPP-EE-IIIIIHHHHSTT---HHHHHHHHHHHHHHTTTSSEEEEEETTHHHHIIIII---HHHHHHHHHHH--SS-EEEE-BTTTBTSSS---HHHHHHHHHHHHHHT-

Mean predicted aligned error: 7.58 Å

Nearest PDB structures (foldseek):
  3tw6-assembly2_D-3  TM=9.674E-01  e=3.991E-13  Rhizobium etli CFN 42
  7zz6-assembly1_A  TM=9.684E-01  e=6.593E-12  Lactococcus lactis
  7zz3-assembly1_C  TM=9.684E-01  e=6.593E-12  Lactococcus lactis
  7zz0-assembly1_A  TM=9.674E-01  e=1.370E-11  Lactococcus lactis
  5vyz-assembly1_B  TM=9.667E-01  e=2.372E-11  Lactococcus lactis

Organism: NCBI:txid676789

Sequence (170 aa):
QHKGWSGGPPPRIEGGKNGMPAPPIVAGLDAPPPTGWRQVLEEQGPAGFAAAVRAEGRKGRTLLSDTTMRDAHQSLLATRMRTYDMLAAAPGTARNLAACLSLECWGGATFDVAYRFLHECPWERLERLRAAIPNVPFQMLLRGANGVGYSAYPDNVVRGFVKEAKDAGV

InterPro domains:
  IPR000891 Pyruvate carboxyltransferase [PS50991] (62-170)
  IPR013785 Aldolase-type TIM barrel [G3DSA:3.20.20.70] (18-170)
  IPR055268 Pyruvate carboxylase-like [PTHR43778] (23-170)